Protein AF-A0A937U7Y4-F1 (afdb_monomer_lite)

Structure (mmCIF, N/CA/C/O backbone):
data_AF-A0A937U7Y4-F1
#
_entry.id   AF-A0A937U7Y4-F1
#
loop_
_atom_site.group_PDB
_atom_site.id
_atom_site.type_symbol
_atom_site.label_atom_id
_atom_site.label_alt_id
_atom_site.label_comp_id
_atom_site.label_asym_id
_atom_site.label_entity_id
_atom_site.label_seq_id
_atom_site.pdbx_PDB_ins_code
_atom_site.Cartn_x
_atom_site.Cartn_y
_atom_site.Cartn_z
_atom_site.occupancy
_atom_site.B_iso_or_equiv
_atom_site.auth_seq_id
_atom_site.auth_comp_id
_atom_site.auth_asym_id
_atom_site.auth_atom_id
_atom_site.pdbx_PDB_model_num
ATOM 1 N N . MET A 1 1 ? 22.371 12.153 2.182 1.00 52.09 1 MET A N 1
ATOM 2 C CA . MET A 1 1 ? 23.494 12.472 1.270 1.00 52.09 1 MET A CA 1
ATOM 3 C C . MET A 1 1 ? 23.855 11.240 0.455 1.00 52.09 1 MET A C 1
ATOM 5 O O . MET A 1 1 ? 23.914 10.161 1.035 1.00 52.09 1 MET A O 1
ATOM 9 N N . SER A 1 2 ? 24.081 11.377 -0.858 1.00 65.19 2 SER A N 1
ATOM 10 C CA . SER A 1 2 ? 24.649 10.291 -1.671 1.00 65.19 2 SER A CA 1
ATOM 11 C C . SER A 1 2 ? 26.064 9.973 -1.174 1.00 65.19 2 SER A C 1
ATOM 13 O O . SER A 1 2 ? 26.816 10.881 -0.822 1.00 65.19 2 SER A O 1
ATOM 15 N N . ARG A 1 3 ? 26.439 8.687 -1.120 1.00 73.00 3 ARG A N 1
ATOM 16 C CA . ARG A 1 3 ? 27.770 8.261 -0.632 1.00 73.00 3 ARG A CA 1
ATOM 17 C C . ARG A 1 3 ? 28.930 8.804 -1.487 1.00 73.00 3 ARG A C 1
ATOM 19 O O . ARG A 1 3 ? 30.055 8.812 -1.009 1.00 73.00 3 ARG A O 1
ATOM 26 N N . ASN A 1 4 ? 28.648 9.289 -2.702 1.00 80.06 4 ASN A N 1
ATOM 27 C CA . ASN A 1 4 ? 29.647 9.634 -3.721 1.00 80.06 4 ASN A CA 1
ATOM 28 C C . ASN A 1 4 ? 29.630 11.115 -4.149 1.00 80.06 4 ASN A C 1
ATOM 30 O O . ASN A 1 4 ? 30.156 11.436 -5.210 1.00 80.06 4 ASN A O 1
ATOM 34 N N . ASN A 1 5 ? 29.017 12.018 -3.374 1.00 81.06 5 ASN A N 1
ATOM 35 C CA . ASN A 1 5 ? 28.925 13.447 -3.721 1.00 81.06 5 ASN A CA 1
ATOM 36 C C . ASN A 1 5 ? 28.303 13.702 -5.116 1.00 81.06 5 ASN A C 1
ATOM 38 O O . ASN A 1 5 ? 28.672 14.634 -5.825 1.00 81.06 5 ASN A O 1
ATOM 42 N N . THR A 1 6 ? 27.386 12.823 -5.526 1.00 83.75 6 THR A N 1
ATOM 43 C CA . THR A 1 6 ? 26.702 12.877 -6.821 1.00 83.75 6 THR A CA 1
ATOM 44 C C . THR A 1 6 ? 25.851 14.134 -6.918 1.00 83.75 6 THR A C 1
ATOM 46 O O . THR A 1 6 ? 25.131 14.454 -5.968 1.00 83.75 6 THR A O 1
ATOM 49 N N . ASP A 1 7 ? 25.898 14.790 -8.078 1.00 89.06 7 ASP A N 1
ATOM 50 C CA . ASP A 1 7 ? 25.056 15.941 -8.374 1.00 89.06 7 ASP A CA 1
ATOM 51 C C . ASP A 1 7 ? 23.562 15.595 -8.157 1.00 89.06 7 ASP A C 1
ATOM 53 O O . ASP A 1 7 ? 23.087 14.570 -8.668 1.00 89.06 7 ASP A O 1
ATOM 57 N N . PRO A 1 8 ? 22.805 16.403 -7.388 1.00 88.75 8 PRO A N 1
ATOM 58 C CA . PRO A 1 8 ? 21.397 16.133 -7.094 1.00 88.75 8 PRO A CA 1
ATOM 59 C C . PRO A 1 8 ? 20.519 15.953 -8.337 1.00 88.75 8 PRO A C 1
ATOM 61 O O . PRO A 1 8 ? 19.539 15.205 -8.296 1.00 88.75 8 PRO A O 1
ATOM 64 N N . TRP A 1 9 ? 20.866 16.608 -9.445 1.00 90.00 9 TRP A N 1
ATOM 65 C CA . TRP A 1 9 ? 20.130 16.515 -10.698 1.00 90.00 9 TRP A CA 1
ATOM 66 C C . TRP A 1 9 ? 20.236 15.126 -11.326 1.00 90.00 9 TRP A C 1
ATOM 68 O O . TRP A 1 9 ? 19.238 14.591 -11.808 1.00 90.00 9 TRP A O 1
ATOM 78 N N . GLU A 1 10 ? 21.408 14.494 -11.260 1.00 89.25 10 GLU A N 1
ATOM 79 C CA . GLU A 1 10 ? 21.594 13.124 -11.752 1.00 89.25 10 GLU A CA 1
ATOM 80 C C . GLU A 1 10 ? 20.774 12.114 -10.939 1.00 89.25 10 GLU A C 1
ATOM 82 O O . GLU A 1 10 ? 20.179 11.187 -11.495 1.00 89.25 10 GLU A O 1
ATOM 87 N N . ILE A 1 11 ? 20.648 12.337 -9.627 1.00 88.06 11 ILE A N 1
ATOM 88 C CA . ILE A 1 11 ? 19.770 11.528 -8.770 1.00 88.06 11 ILE A CA 1
ATOM 89 C C . ILE A 1 11 ? 18.309 11.721 -9.189 1.00 88.06 11 ILE A C 1
ATOM 91 O O . ILE A 1 11 ? 17.580 10.741 -9.344 1.00 88.06 11 ILE A O 1
ATOM 95 N N . MET A 1 12 ? 17.880 12.963 -9.420 1.00 89.06 12 MET A N 1
ATOM 96 C CA . MET A 1 12 ? 16.504 13.261 -9.817 1.00 89.06 12 MET A CA 1
ATOM 97 C C . MET A 1 12 ? 16.136 12.619 -11.161 1.00 89.06 12 MET A C 1
ATOM 99 O O . MET A 1 12 ? 15.070 12.010 -11.271 1.00 89.06 12 MET A O 1
ATOM 103 N N . LYS A 1 13 ? 17.032 12.671 -12.158 1.00 92.19 13 LYS A N 1
ATOM 104 C CA . LYS A 1 13 ? 16.831 12.000 -13.456 1.00 92.19 13 LYS A CA 1
ATOM 105 C C . LYS A 1 13 ? 16.551 10.509 -13.301 1.00 92.19 13 LYS A C 1
ATOM 107 O O . LYS A 1 13 ? 15.699 9.980 -14.008 1.00 92.19 13 LYS A O 1
ATOM 112 N N . SER A 1 14 ? 17.216 9.840 -12.356 1.00 89.81 14 SER A N 1
ATOM 113 C CA . SER A 1 14 ? 17.013 8.406 -12.121 1.00 89.81 14 SER A CA 1
ATOM 114 C C . SER A 1 14 ? 15.588 8.052 -11.669 1.00 89.81 14 SER A C 1
ATOM 116 O O . SER A 1 14 ? 15.156 6.917 -11.859 1.00 89.81 14 SER A O 1
ATOM 118 N N . GLY A 1 15 ? 14.839 9.005 -11.104 1.00 91.44 15 GLY A N 1
ATOM 119 C CA . GLY A 1 15 ? 13.452 8.810 -10.676 1.00 91.44 15 GLY A CA 1
ATOM 120 C C . GLY A 1 15 ? 12.411 8.977 -11.789 1.00 91.44 15 GLY A C 1
ATOM 121 O O . GLY A 1 15 ? 11.266 8.552 -11.621 1.00 91.44 15 GLY A O 1
ATOM 122 N N . VAL A 1 16 ? 12.778 9.576 -12.927 1.00 95.19 16 VAL A N 1
ATOM 123 C CA . VAL A 1 16 ? 11.832 9.893 -14.007 1.00 95.19 16 VAL A CA 1
ATOM 124 C C . VAL A 1 16 ? 11.199 8.612 -14.557 1.00 95.19 16 VAL A C 1
ATOM 126 O O . VAL A 1 16 ? 11.883 7.663 -14.931 1.00 95.19 16 VAL A O 1
ATOM 129 N N . GLY A 1 17 ? 9.865 8.575 -14.589 1.00 95.19 17 GLY A N 1
ATOM 130 C CA . GLY A 1 17 ? 9.095 7.452 -15.133 1.00 95.19 17 GLY A CA 1
ATOM 131 C C . GLY A 1 17 ? 9.034 6.201 -14.248 1.00 95.19 17 GLY A C 1
ATOM 132 O O . GLY A 1 17 ? 8.303 5.270 -14.583 1.00 95.19 17 GLY A O 1
ATOM 133 N N . LYS A 1 18 ? 9.722 6.167 -13.098 1.00 96.44 18 LYS A N 1
ATOM 134 C CA . LYS A 1 18 ? 9.764 4.969 -12.244 1.00 96.44 18 LYS A CA 1
ATOM 135 C C . LYS A 1 18 ? 8.415 4.586 -11.628 1.00 96.44 18 LYS A C 1
ATOM 137 O O . LYS A 1 18 ? 8.174 3.401 -11.424 1.00 96.44 18 LYS A O 1
ATOM 142 N N . ILE A 1 19 ? 7.521 5.547 -11.386 1.00 96.38 19 ILE A N 1
ATOM 143 C CA . ILE A 1 19 ? 6.152 5.255 -10.921 1.00 96.38 19 ILE A CA 1
ATOM 144 C C . ILE A 1 19 ? 5.384 4.483 -12.005 1.00 96.38 19 ILE A C 1
ATOM 146 O O . ILE A 1 19 ? 4.803 3.442 -11.730 1.00 96.38 19 ILE A O 1
ATOM 150 N N . ARG A 1 20 ? 5.438 4.919 -13.270 1.00 96.69 20 ARG A N 1
ATOM 151 C CA . ARG A 1 20 ? 4.792 4.190 -14.374 1.00 96.69 20 ARG A CA 1
ATOM 152 C C . ARG A 1 20 ? 5.321 2.756 -14.483 1.00 96.69 20 ARG A C 1
ATOM 154 O O . ARG A 1 20 ? 4.519 1.837 -14.605 1.00 96.69 20 ARG A O 1
ATOM 161 N N . LYS A 1 21 ? 6.643 2.575 -14.401 1.00 97.19 21 LYS A N 1
ATOM 162 C CA . LYS A 1 21 ? 7.265 1.244 -14.444 1.00 97.19 21 LYS A CA 1
ATOM 163 C C . LYS A 1 21 ? 6.692 0.301 -13.386 1.00 97.19 21 LYS A C 1
ATOM 165 O O . LYS A 1 21 ? 6.318 -0.818 -13.710 1.00 97.1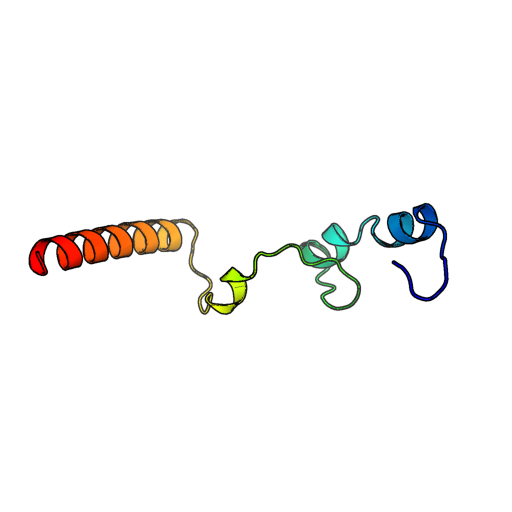9 21 LYS A O 1
ATOM 170 N N . ALA A 1 22 ? 6.542 0.782 -12.153 1.00 97.44 22 ALA A N 1
ATOM 171 C CA . ALA A 1 22 ? 5.964 -0.013 -11.075 1.00 97.44 22 ALA A CA 1
ATOM 172 C C . ALA A 1 22 ? 4.472 -0.325 -11.300 1.00 97.44 22 ALA A C 1
ATOM 174 O O . ALA A 1 22 ? 4.075 -1.485 -11.299 1.00 97.44 22 ALA A O 1
ATOM 175 N N . TYR A 1 23 ? 3.640 0.702 -11.503 1.00 96.06 23 TYR A N 1
ATOM 176 C CA . TYR A 1 23 ? 2.177 0.560 -11.433 1.00 96.06 23 TYR A CA 1
ATOM 177 C C . TYR A 1 23 ? 1.502 0.167 -12.752 1.00 96.06 23 TYR A C 1
ATOM 179 O O . TYR A 1 23 ? 0.374 -0.315 -12.731 1.00 96.06 23 TYR A O 1
ATOM 187 N N . VAL A 1 24 ? 2.154 0.399 -13.894 1.00 96.81 24 VAL A N 1
ATOM 188 C CA . VAL A 1 24 ? 1.605 0.092 -15.227 1.00 96.81 24 VAL A CA 1
ATOM 189 C C . VAL A 1 24 ? 2.328 -1.090 -15.858 1.00 96.81 24 VAL A C 1
ATOM 191 O O . VAL A 1 24 ? 1.687 -1.955 -16.442 1.00 96.81 24 VAL A O 1
ATOM 194 N N . GLU A 1 25 ? 3.656 -1.125 -15.756 1.00 97.50 25 GLU A N 1
ATOM 195 C CA . GLU A 1 25 ? 4.480 -2.155 -16.405 1.00 97.50 25 GLU A CA 1
ATOM 196 C C . GLU A 1 25 ? 4.771 -3.347 -15.475 1.00 97.50 25 GLU A C 1
ATOM 198 O O . GLU A 1 25 ? 5.224 -4.386 -15.947 1.00 97.50 25 GLU A O 1
ATOM 203 N N . GLY A 1 26 ? 4.471 -3.230 -14.175 1.00 96.56 26 GLY A N 1
ATOM 204 C CA . GLY A 1 26 ? 4.637 -4.304 -13.190 1.00 96.56 26 GLY A CA 1
ATOM 205 C C . GLY A 1 26 ? 6.080 -4.532 -12.724 1.00 96.56 26 GLY A C 1
ATOM 206 O O . GLY A 1 26 ? 6.372 -5.565 -12.126 1.00 96.56 26 GLY A O 1
ATOM 207 N N . ASP A 1 27 ? 6.991 -3.592 -12.984 1.00 97.38 27 ASP A N 1
ATOM 208 C CA . ASP A 1 27 ? 8.399 -3.677 -12.583 1.00 97.38 27 ASP A CA 1
ATOM 209 C C . ASP A 1 27 ? 8.577 -3.300 -11.101 1.00 97.38 27 ASP A C 1
ATOM 211 O O . ASP A 1 27 ? 8.706 -2.123 -10.745 1.00 97.38 27 ASP A O 1
ATOM 215 N N . ILE A 1 28 ? 8.584 -4.313 -10.232 1.00 95.38 28 ILE A N 1
ATOM 216 C CA . ILE A 1 28 ? 8.741 -4.159 -8.777 1.00 95.38 28 ILE A CA 1
ATOM 217 C C . ILE A 1 28 ? 10.190 -3.919 -8.323 1.00 95.38 28 ILE A C 1
ATOM 219 O O . ILE A 1 28 ? 10.399 -3.471 -7.197 1.00 95.38 28 ILE A O 1
ATOM 223 N N . GLU A 1 29 ? 11.188 -4.200 -9.166 1.00 94.88 29 GLU A N 1
ATOM 224 C CA . GLU A 1 29 ? 12.610 -4.067 -8.814 1.00 94.88 29 GLU A CA 1
ATOM 225 C C . GLU A 1 29 ? 13.185 -2.721 -9.277 1.00 94.88 29 GLU A C 1
ATOM 227 O O 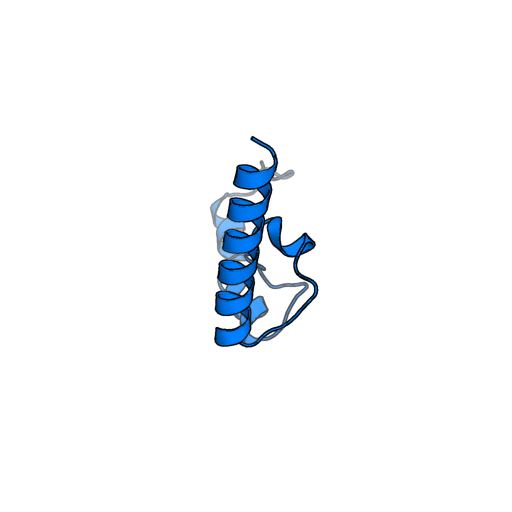. GLU A 1 29 ? 13.900 -2.035 -8.541 1.00 94.88 29 GLU A O 1
ATOM 232 N N . GLY A 1 30 ? 12.875 -2.326 -10.513 1.00 93.81 30 GLY A N 1
ATOM 233 C CA . GLY A 1 30 ? 13.353 -1.100 -11.146 1.00 93.81 30 GLY A CA 1
ATOM 234 C C . GLY A 1 30 ? 12.413 0.094 -10.980 1.00 93.81 30 GLY A C 1
ATOM 235 O O . GLY A 1 30 ? 12.862 1.245 -11.124 1.00 93.81 30 GLY A O 1
ATOM 236 N N . GLY A 1 31 ? 11.141 -0.158 -10.665 1.00 96.06 31 GLY A N 1
ATOM 237 C CA . GLY A 1 31 ? 10.111 0.848 -10.443 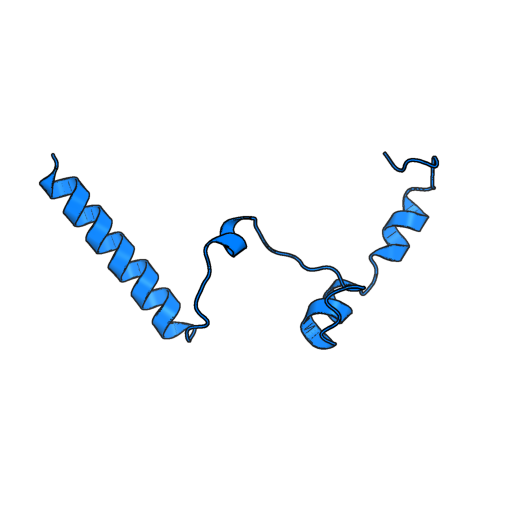1.00 96.06 31 GLY A CA 1
ATOM 238 C C . GLY A 1 31 ? 10.195 1.549 -9.084 1.00 96.06 31 GLY A C 1
ATOM 239 O O . GLY A 1 31 ? 10.968 1.193 -8.198 1.00 96.06 31 GLY A O 1
ATOM 240 N N . SER A 1 32 ? 9.402 2.607 -8.929 1.00 95.62 32 SER A N 1
ATOM 241 C CA . SER A 1 32 ? 9.227 3.311 -7.657 1.00 95.62 32 SER A CA 1
ATOM 242 C C . SER A 1 32 ? 7.831 3.018 -7.133 1.00 95.62 32 SER A C 1
ATOM 244 O O . SER A 1 32 ? 6.839 3.444 -7.724 1.00 95.62 32 SER A O 1
ATOM 246 N N . LEU A 1 33 ? 7.779 2.271 -6.033 1.00 94.81 33 LEU A N 1
ATOM 247 C CA . LEU A 1 33 ? 6.552 1.937 -5.322 1.00 94.81 33 LEU A CA 1
ATOM 248 C C . LEU A 1 33 ? 6.280 3.014 -4.264 1.00 94.81 33 LEU A C 1
ATOM 250 O O . LEU A 1 33 ? 7.073 3.223 -3.348 1.00 94.81 33 LEU A O 1
ATOM 254 N N . CYS A 1 34 ? 5.159 3.712 -4.402 1.00 92.25 34 CYS A N 1
ATOM 255 C CA . CYS A 1 34 ? 4.701 4.750 -3.489 1.00 92.25 34 CYS A CA 1
ATOM 256 C C . CYS A 1 34 ? 3.604 4.191 -2.571 1.00 92.25 34 CYS A C 1
ATOM 258 O O . CYS A 1 34 ? 2.429 4.167 -2.931 1.00 92.25 34 CYS A O 1
ATOM 260 N N . PHE A 1 35 ? 3.978 3.758 -1.369 1.00 94.50 35 PHE A N 1
ATOM 261 C CA . PHE A 1 35 ? 3.039 3.298 -0.343 1.00 94.50 35 PHE A CA 1
ATOM 262 C C . PHE A 1 35 ? 3.480 3.752 1.053 1.00 94.50 35 PHE A C 1
ATOM 264 O O . PHE A 1 35 ? 4.658 4.013 1.299 1.00 94.50 35 PHE A O 1
ATOM 271 N N . GLY A 1 36 ? 2.520 3.868 1.971 1.00 96.19 36 GLY A N 1
ATOM 272 C CA . GLY A 1 36 ? 2.792 4.141 3.383 1.00 96.19 36 GLY A CA 1
ATOM 273 C C . GLY A 1 36 ? 3.117 2.864 4.156 1.00 96.19 36 GLY A C 1
ATOM 274 O O . GLY A 1 36 ? 2.736 1.773 3.745 1.00 96.19 36 GLY A O 1
ATOM 275 N N . GLN A 1 37 ? 3.753 2.998 5.323 1.00 97.31 37 GLN A N 1
ATOM 276 C CA . GLN A 1 37 ? 4.131 1.856 6.176 1.00 97.31 37 GLN A CA 1
ATOM 277 C C . GLN A 1 37 ? 2.942 0.967 6.584 1.00 97.31 37 GLN A C 1
ATOM 279 O O . GLN A 1 37 ? 3.124 -0.222 6.832 1.00 97.31 37 GLN A O 1
ATOM 284 N N . VAL A 1 38 ? 1.724 1.525 6.599 1.00 96.38 38 VAL A N 1
ATOM 285 C CA . VAL A 1 38 ? 0.467 0.799 6.856 1.00 96.38 38 VAL A CA 1
ATOM 286 C C . VAL A 1 38 ? 0.247 -0.387 5.910 1.00 96.38 38 VAL A C 1
ATOM 288 O O . VAL A 1 38 ? -0.461 -1.319 6.272 1.00 96.38 38 VAL A O 1
ATOM 291 N N . CYS A 1 39 ? 0.895 -0.409 4.738 1.00 95.50 39 CYS A N 1
ATOM 292 C CA . CYS A 1 39 ? 0.787 -1.516 3.787 1.00 95.50 39 CYS A CA 1
ATOM 293 C C . CYS A 1 39 ? 1.148 -2.878 4.398 1.00 95.50 39 CYS A C 1
ATOM 295 O O . CYS A 1 39 ? 0.636 -3.891 3.942 1.00 95.50 39 CYS A O 1
ATOM 297 N N . GLY A 1 40 ? 1.991 -2.913 5.439 1.00 97.00 40 GLY A N 1
ATOM 298 C CA . GLY A 1 40 ? 2.353 -4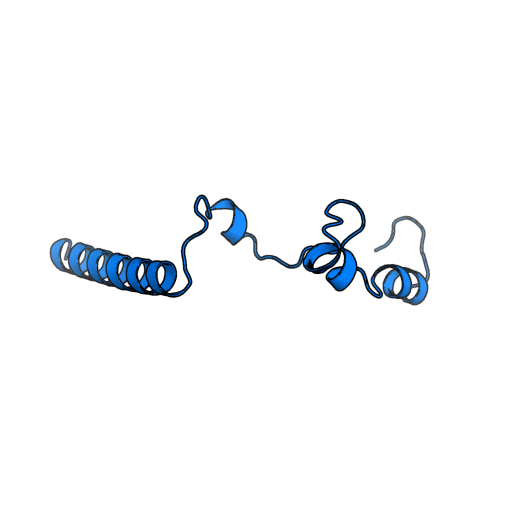.151 6.132 1.00 97.00 40 GLY A CA 1
ATOM 299 C C . GLY A 1 40 ? 1.202 -4.801 6.908 1.00 97.00 40 GLY A C 1
ATOM 300 O O . GLY A 1 40 ? 1.349 -5.936 7.350 1.00 97.00 40 GLY A O 1
ATOM 301 N N . LEU A 1 41 ? 0.078 -4.098 7.084 1.00 96.81 41 LEU A N 1
ATOM 302 C CA . LEU A 1 41 ? -1.125 -4.609 7.744 1.00 96.81 41 LEU A CA 1
ATOM 303 C C . LEU A 1 41 ? -2.186 -5.117 6.757 1.00 96.81 41 LEU A C 1
ATOM 305 O O . LEU A 1 41 ? -3.141 -5.747 7.191 1.00 96.81 41 LEU A O 1
ATOM 309 N N . ILE A 1 42 ? -2.032 -4.858 5.455 1.00 95.81 42 ILE A N 1
ATOM 310 C CA . ILE A 1 42 ? -3.016 -5.241 4.435 1.00 95.81 42 ILE A CA 1
ATOM 311 C C . ILE A 1 42 ? -2.776 -6.701 4.037 1.00 95.81 42 ILE A C 1
ATOM 313 O O . ILE A 1 42 ? -1.701 -7.026 3.528 1.00 95.81 42 ILE A O 1
ATOM 317 N N . GLN A 1 43 ? -3.766 -7.572 4.256 1.00 96.56 43 GLN A N 1
ATOM 318 C CA . GLN A 1 43 ? -3.683 -9.004 3.919 1.00 96.56 43 GLN A CA 1
ATOM 319 C C . GLN A 1 43 ? -4.728 -9.462 2.895 1.00 96.56 43 GLN A C 1
ATOM 321 O O . GLN A 1 43 ? -4.636 -10.577 2.379 1.00 96.56 43 GLN A O 1
ATOM 326 N N . GLU A 1 44 ? -5.674 -8.593 2.544 1.00 96.12 44 GLU A N 1
ATOM 327 C CA . GLU A 1 44 ? -6.725 -8.870 1.571 1.00 96.12 44 GLU A CA 1
ATOM 328 C C . GLU A 1 44 ? -6.727 -7.878 0.402 1.00 96.12 44 GLU A C 1
ATOM 330 O O . GLU A 1 44 ? -6.177 -6.778 0.470 1.00 96.12 44 GLU A O 1
ATOM 335 N N . ILE A 1 45 ? -7.373 -8.287 -0.694 1.00 97.06 45 ILE A N 1
ATOM 336 C CA . ILE A 1 45 ? -7.634 -7.452 -1.872 1.00 97.06 45 ILE A CA 1
ATOM 337 C C . ILE A 1 45 ? -9.159 -7.390 -2.073 1.00 97.06 45 ILE A C 1
ATOM 339 O O . ILE A 1 45 ? -9.705 -8.161 -2.866 1.00 97.06 45 ILE A O 1
ATOM 343 N N . PRO A 1 46 ? -9.869 -6.540 -1.311 1.00 97.12 46 PRO A N 1
ATOM 344 C CA . PRO A 1 46 ? -11.319 -6.399 -1.403 1.00 97.12 46 PRO A CA 1
ATOM 345 C C . PRO A 1 46 ? -11.743 -5.562 -2.617 1.00 97.12 46 PRO A C 1
ATOM 347 O O . PRO A 1 46 ? -10.933 -4.876 -3.250 1.00 97.12 46 PRO A O 1
ATOM 350 N N . THR A 1 47 ? -13.044 -5.560 -2.916 1.00 98.56 47 THR A N 1
ATOM 351 C CA . THR A 1 47 ? -13.609 -4.508 -3.768 1.00 98.56 47 THR A CA 1
ATOM 352 C C . THR A 1 47 ? -13.591 -3.167 -3.028 1.00 98.56 47 THR A C 1
ATOM 354 O O . THR A 1 47 ? -13.523 -3.121 -1.799 1.00 98.56 47 THR A O 1
ATOM 357 N N . CYS A 1 48 ? -13.686 -2.050 -3.756 1.00 98.25 48 CYS A N 1
ATOM 358 C CA . CYS A 1 48 ? -13.767 -0.732 -3.117 1.00 98.25 48 CYS A CA 1
ATOM 359 C C . CYS A 1 48 ? -14.964 -0.615 -2.160 1.00 98.25 48 CYS A C 1
ATOM 361 O O . CYS A 1 48 ? -14.859 0.076 -1.152 1.00 98.25 48 CYS A O 1
ATOM 363 N N . GLN A 1 49 ? -16.083 -1.272 -2.484 1.00 98.50 49 GLN A N 1
ATOM 364 C CA . GLN A 1 49 ? -17.282 -1.259 -1.651 1.00 98.50 49 GLN A CA 1
ATOM 365 C C . GLN A 1 49 ? -17.032 -2.020 -0.346 1.00 98.50 49 GLN A C 1
ATOM 367 O O . GLN A 1 49 ? -17.173 -1.438 0.725 1.00 98.50 49 GLN A O 1
ATOM 372 N N . ASP A 1 50 ? -16.558 -3.266 -0.445 1.00 98.38 50 ASP A N 1
ATOM 373 C CA . ASP A 1 50 ? -16.302 -4.105 0.732 1.00 98.38 50 ASP A CA 1
ATOM 374 C C . ASP A 1 50 ? -15.263 -3.468 1.665 1.00 98.38 50 ASP A C 1
ATOM 376 O O . ASP A 1 50 ? -15.411 -3.524 2.883 1.00 98.38 50 ASP A O 1
ATOM 380 N N . LEU A 1 51 ? -14.233 -2.817 1.105 1.00 97.81 51 LEU A N 1
ATOM 381 C CA . LEU A 1 51 ? -13.220 -2.109 1.891 1.00 97.81 51 LEU A CA 1
ATOM 382 C C . LEU A 1 51 ? -13.840 -1.001 2.746 1.00 97.81 51 LEU A C 1
ATOM 384 O O . LEU A 1 51 ? -13.572 -0.918 3.942 1.00 97.81 51 LEU A O 1
ATOM 388 N N . ILE A 1 52 ? -14.648 -0.136 2.128 1.00 98.44 52 ILE A N 1
ATOM 389 C CA . ILE A 1 52 ? -15.256 1.003 2.820 1.00 98.44 52 ILE A CA 1
ATOM 390 C C . ILE A 1 52 ? -16.255 0.505 3.865 1.00 98.44 52 ILE A C 1
ATOM 392 O O . ILE A 1 52 ? -16.232 0.989 4.997 1.00 98.44 52 ILE A O 1
ATOM 396 N N . ASP A 1 53 ? -17.085 -0.476 3.513 1.00 98.56 53 ASP A N 1
ATOM 397 C CA . ASP A 1 53 ? -18.086 -1.029 4.423 1.00 98.56 53 ASP A CA 1
ATOM 398 C C . ASP A 1 53 ? -17.430 -1.701 5.639 1.00 98.56 53 ASP A C 1
ATOM 400 O O . ASP A 1 53 ? -17.850 -1.444 6.769 1.00 98.56 53 ASP A O 1
ATOM 404 N N . SER A 1 54 ? -16.356 -2.477 5.434 1.00 98.06 54 SER A N 1
ATOM 405 C CA . SER A 1 54 ? -15.589 -3.092 6.529 1.00 98.06 54 SER A CA 1
ATOM 406 C C . SER A 1 54 ? -14.959 -2.034 7.429 1.00 98.06 54 SER A C 1
ATOM 408 O O . SER A 1 54 ? -15.169 -2.053 8.639 1.00 98.06 54 SER A O 1
ATOM 410 N N . MET A 1 55 ? -14.262 -1.048 6.848 1.00 97.69 55 MET A N 1
ATOM 411 C CA . MET A 1 55 ? -13.617 0.026 7.612 1.00 97.69 55 MET A CA 1
ATOM 412 C C . MET A 1 55 ? -14.613 0.796 8.489 1.00 97.69 55 MET A C 1
ATOM 414 O O . MET A 1 55 ? -14.310 1.115 9.641 1.00 97.69 55 MET A O 1
ATOM 418 N N . MET A 1 56 ? -15.796 1.112 7.952 1.00 98.50 56 MET A N 1
ATOM 419 C CA . MET A 1 56 ? -16.834 1.826 8.695 1.00 98.50 56 MET A CA 1
ATOM 420 C C . MET A 1 56 ? -17.470 0.945 9.776 1.00 98.50 56 MET A C 1
ATOM 422 O O . MET A 1 56 ? -17.625 1.404 10.908 1.00 98.50 56 MET A O 1
ATOM 426 N N . GLY A 1 57 ? -17.778 -0.318 9.462 1.00 98.56 57 GLY A N 1
ATOM 427 C CA . GLY A 1 57 ? -18.320 -1.278 10.426 1.00 98.56 57 GLY A CA 1
ATOM 428 C C . GLY A 1 57 ? -17.373 -1.525 11.603 1.00 98.56 57 GLY A C 1
ATOM 429 O O . GLY A 1 57 ? -17.768 -1.381 12.759 1.00 98.56 57 GLY A O 1
ATOM 430 N N . GLU A 1 58 ? -16.094 -1.788 11.325 1.00 97.88 58 GLU A N 1
ATOM 431 C CA . GLU A 1 58 ? -15.057 -1.970 12.348 1.00 97.88 58 GLU A CA 1
ATOM 432 C C . GLU A 1 58 ? -14.913 -0.729 13.241 1.00 97.88 58 GLU A C 1
ATOM 434 O O . GLU A 1 58 ? -14.794 -0.840 14.464 1.00 97.88 58 GLU A O 1
ATOM 439 N N . ALA A 1 59 ? -14.969 0.474 12.660 1.00 98.44 59 ALA A N 1
ATOM 440 C CA . ALA A 1 59 ? -14.914 1.713 13.431 1.00 98.44 59 ALA A CA 1
ATOM 441 C C . ALA A 1 59 ? -16.109 1.851 14.393 1.00 98.44 59 ALA A C 1
ATOM 443 O O . ALA A 1 59 ? -15.925 2.215 15.561 1.00 98.44 59 ALA A O 1
ATOM 444 N N . GLU A 1 60 ? -17.326 1.531 13.943 1.00 98.31 60 GLU A N 1
ATOM 445 C CA . GLU A 1 60 ? -18.524 1.535 14.789 1.00 98.31 60 GLU A CA 1
ATOM 446 C C . GLU A 1 60 ? -18.429 0.508 15.924 1.00 98.31 60 GLU A C 1
ATOM 448 O O . GLU A 1 60 ? -18.734 0.830 17.079 1.00 98.31 60 GLU A O 1
ATOM 453 N N . GLU A 1 61 ? -17.952 -0.702 15.631 1.00 98.19 61 GLU A N 1
ATOM 454 C CA . GLU A 1 61 ? -17.717 -1.746 16.630 1.00 98.19 61 GLU A CA 1
ATOM 455 C C . GLU A 1 61 ? -16.709 -1.297 17.692 1.00 98.19 61 GLU A C 1
ATOM 457 O O . GLU A 1 61 ? -16.951 -1.451 18.898 1.00 98.19 61 GLU A O 1
ATOM 462 N N . VAL A 1 62 ? -15.605 -0.672 17.268 1.00 98.12 62 VAL A N 1
ATOM 463 C CA . VAL A 1 62 ? -14.598 -0.099 18.170 1.00 98.12 62 VAL A CA 1
ATOM 464 C C . VAL A 1 62 ? -15.223 0.980 19.053 1.00 98.12 62 VAL A C 1
ATOM 466 O O . VAL A 1 62 ? -15.041 0.951 20.274 1.00 98.12 62 VAL A O 1
ATOM 469 N N . MET A 1 63 ? -16.014 1.893 18.483 1.00 97.69 63 MET A N 1
ATOM 470 C CA . MET A 1 63 ? -16.707 2.937 19.244 1.00 97.69 63 MET A CA 1
ATOM 471 C C . MET A 1 63 ? -17.673 2.361 20.286 1.00 97.69 63 MET A C 1
ATOM 473 O O . MET A 1 63 ? -17.708 2.833 21.426 1.00 97.69 63 MET A O 1
ATOM 477 N N . GLN A 1 64 ? -18.452 1.336 19.932 1.00 97.75 64 GLN A N 1
ATOM 478 C CA . GLN A 1 64 ? -19.360 0.664 20.867 1.00 97.75 64 GLN A CA 1
ATOM 479 C C . GLN A 1 64 ? -18.594 -0.074 21.973 1.00 97.75 64 GLN A C 1
ATOM 481 O O . GLN A 1 64 ? -18.966 0.001 23.147 1.00 97.75 64 GLN A O 1
ATOM 486 N N . SER A 1 65 ? -17.495 -0.745 21.617 1.00 97.75 65 SER A N 1
ATOM 487 C CA . SER A 1 65 ? -16.579 -1.397 22.559 1.00 97.75 65 SER A CA 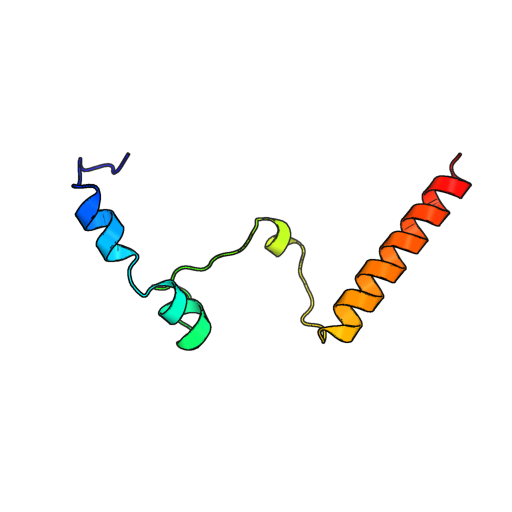1
ATOM 488 C C . SER A 1 65 ? -16.031 -0.408 23.590 1.00 97.75 65 SER A C 1
ATOM 490 O O . SER A 1 65 ? -16.012 -0.724 24.780 1.00 97.75 65 SER A O 1
ATOM 492 N N . LEU A 1 66 ? -15.631 0.791 23.158 1.00 97.12 66 LEU A N 1
ATOM 493 C CA . LEU A 1 66 ? -15.13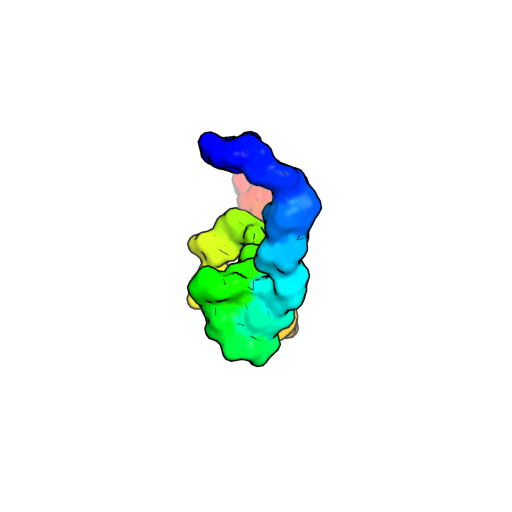2 1.836 24.053 1.00 97.12 66 LEU A CA 1
ATOM 494 C C . LEU A 1 66 ? -16.223 2.334 25.003 1.00 97.12 66 LEU A C 1
ATOM 496 O O . LEU A 1 66 ? -15.981 2.392 26.204 1.00 97.12 66 LEU A O 1
ATOM 500 N N . LYS A 1 67 ? -17.439 2.596 24.502 1.00 94.62 67 LYS A N 1
ATOM 501 C CA . LYS A 1 67 ? -18.578 3.014 25.341 1.00 94.62 67 LYS A CA 1
ATOM 502 C C . LYS A 1 67 ? -18.930 1.996 26.426 1.00 94.62 67 LYS A C 1
ATOM 504 O O . LYS A 1 67 ? -19.301 2.400 27.514 1.00 94.62 67 LYS A O 1
ATOM 509 N N . ARG A 1 68 ? -18.822 0.692 26.142 1.00 90.31 68 ARG A N 1
ATOM 510 C CA . ARG A 1 68 ? -19.101 -0.383 27.116 1.00 90.31 68 ARG A CA 1
ATOM 511 C C . ARG A 1 68 ? -18.017 -0.525 28.192 1.00 90.31 68 ARG A C 1
ATOM 513 O O . ARG A 1 68 ? -18.276 -1.110 29.237 1.00 90.31 68 ARG A O 1
ATOM 520 N N . LYS A 1 69 ? -16.792 -0.079 27.903 1.00 85.44 69 LYS A N 1
ATOM 521 C CA . LYS A 1 69 ? -15.644 -0.146 28.823 1.00 85.44 69 LYS A CA 1
ATOM 522 C C . LYS A 1 69 ? -15.541 1.075 29.745 1.00 85.44 69 LYS A C 1
ATOM 524 O O . LYS A 1 69 ? -14.704 1.053 30.644 1.00 85.44 69 LYS A O 1
ATOM 529 N N . MET A 1 70 ? -16.335 2.113 29.488 1.00 70.06 70 MET A N 1
ATOM 530 C CA . MET A 1 70 ? -16.505 3.288 30.346 1.00 70.06 70 MET A CA 1
ATOM 531 C C . MET A 1 70 ? -17.654 3.064 31.322 1.00 70.06 70 MET A C 1
ATOM 533 O O . MET A 1 70 ? -17.523 3.547 32.465 1.00 70.06 70 MET A O 1
#

Radius of gyration: 20.32 Å; chains: 1; bounding box: 49×26×47 Å

Secondary structure (DSSP, 8-state):
--TT---HHHHHHHHTTHHHHHHTT--TTTS-----GGGGG------HHHHHHHHHHHHHHHHHHHHHH-

pLDDT: mean 93.2, std 8.28, range [52.09, 98.56]

Foldseek 3Di:
DPPPPDDVVVVVVLQPCQQCCCPPVVPPPSHDDDDDPCVVVDDDDDDPVVVVVVVVVVVVVVVVVVVVVD

Sequence (70 aa):
MSRNNTDPWEIMKSGVGKIRKAYVEGDIEGGSLCFGQVCGLIQEIPTCQDLIDSMMGEAEEVMQSLKRKM